Protein AF-W5TNB8-F1 (afdb_monomer_lite)

Foldseek 3Di:
DDDDPPCPPVNVVVVVVVLCCCQPNPVVVQLVALDPCSLVSQCVVCVVPDPPVVSNVSSQVSNCSNPVDGPVVSVVVVVVVVVVVPDDDDD

Structure (mmCIF, N/CA/C/O backbone):
data_AF-W5TNB8-F1
#
_entry.id   AF-W5TNB8-F1
#
loop_
_atom_site.group_PDB
_atom_site.id
_atom_site.type_symbol
_atom_site.label_atom_id
_atom_site.label_alt_id
_atom_site.label_comp_id
_atom_site.label_asym_id
_atom_site.label_entity_id
_atom_site.label_seq_id
_atom_site.pdbx_PDB_ins_code
_atom_site.Cartn_x
_atom_site.Cartn_y
_atom_site.Cartn_z
_atom_site.occupancy
_atom_site.B_iso_or_equiv
_atom_site.auth_seq_id
_at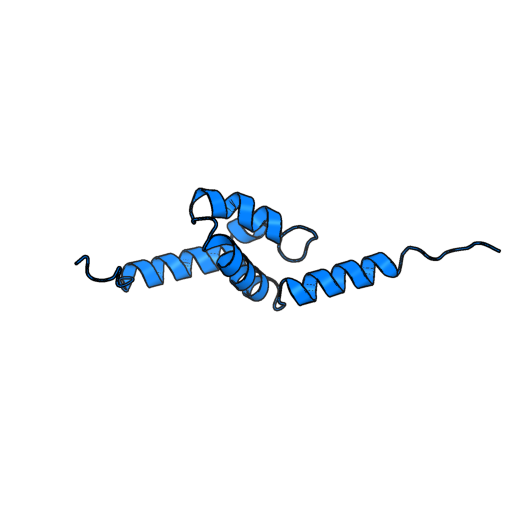om_site.auth_comp_id
_atom_site.auth_asym_id
_atom_site.auth_atom_id
_atom_site.pdbx_PDB_model_num
ATOM 1 N N . MET A 1 1 ? 27.492 9.892 -19.481 1.00 33.53 1 MET A N 1
ATOM 2 C CA . MET A 1 1 ? 26.645 10.495 -18.432 1.00 33.53 1 MET A CA 1
ATOM 3 C C . MET A 1 1 ? 25.206 10.278 -18.864 1.00 33.53 1 MET A C 1
ATOM 5 O O . MET A 1 1 ? 24.807 10.889 -19.843 1.00 33.53 1 MET A O 1
ATOM 9 N N . VAL A 1 2 ? 24.492 9.313 -18.274 1.00 37.28 2 VAL A N 1
ATOM 10 C CA . VAL A 1 2 ? 23.077 9.085 -18.614 1.00 37.28 2 VAL A CA 1
ATOM 11 C C . VAL A 1 2 ? 22.281 10.236 -18.004 1.00 37.28 2 VAL A C 1
ATOM 13 O O . VAL A 1 2 ? 22.315 10.439 -16.791 1.00 37.28 2 VAL A O 1
ATOM 16 N N . ALA A 1 3 ? 21.678 11.045 -18.875 1.00 38.91 3 ALA A N 1
ATOM 17 C CA . ALA A 1 3 ? 20.717 12.070 -18.502 1.00 38.91 3 ALA A CA 1
ATOM 18 C C . ALA A 1 3 ? 19.540 11.401 -17.785 1.00 38.91 3 ALA A C 1
ATOM 20 O O . ALA A 1 3 ? 19.177 10.269 -18.107 1.00 38.91 3 ALA A O 1
ATOM 21 N N . GLY A 1 4 ? 19.035 12.085 -16.761 1.00 41.06 4 GLY A N 1
ATOM 22 C CA . GLY A 1 4 ? 18.039 11.576 -15.833 1.00 41.06 4 GLY A CA 1
ATOM 23 C C . GLY A 1 4 ? 16.845 10.941 -16.533 1.00 41.06 4 GLY A C 1
ATOM 24 O O . GLY A 1 4 ? 16.441 11.335 -17.619 1.00 41.06 4 GLY A O 1
ATOM 25 N N . GLN A 1 5 ? 16.272 9.944 -15.872 1.00 50.66 5 GLN A N 1
ATOM 26 C CA . GLN A 1 5 ? 14.968 9.411 -16.220 1.00 50.66 5 GLN A CA 1
ATOM 27 C C . GLN A 1 5 ? 13.922 10.479 -15.872 1.00 50.66 5 GLN A C 1
ATOM 29 O O . GLN A 1 5 ? 13.348 10.488 -14.786 1.00 50.66 5 GLN A O 1
ATOM 34 N N . GLU A 1 6 ? 13.761 11.451 -16.765 1.00 43.31 6 GLU A N 1
ATOM 35 C CA . GLU A 1 6 ? 12.679 12.427 -16.749 1.00 43.31 6 GLU A CA 1
ATOM 36 C C . GLU A 1 6 ? 11.392 11.634 -16.970 1.00 43.31 6 GLU A C 1
ATOM 38 O O . GLU A 1 6 ? 11.123 11.156 -18.070 1.00 43.31 6 GLU A O 1
ATOM 43 N N . ALA A 1 7 ? 10.647 11.411 -15.882 1.00 46.34 7 ALA A N 1
ATOM 44 C CA . ALA A 1 7 ? 9.324 10.808 -15.914 1.00 46.34 7 ALA A CA 1
ATOM 45 C C . ALA A 1 7 ? 8.500 11.541 -16.977 1.00 46.34 7 ALA A C 1
ATOM 47 O O . ALA A 1 7 ? 8.102 12.693 -16.780 1.00 46.34 7 ALA A O 1
ATOM 48 N N . SER A 1 8 ? 8.298 10.908 -18.134 1.00 48.59 8 SER A N 1
ATOM 49 C CA . SER A 1 8 ? 7.585 11.556 -19.223 1.00 48.59 8 SER A CA 1
ATOM 50 C C . SER A 1 8 ? 6.144 11.816 -18.770 1.00 48.59 8 SER A C 1
ATOM 52 O O . SER A 1 8 ? 5.591 11.056 -17.971 1.00 48.59 8 SER A O 1
ATOM 54 N N . PRO A 1 9 ? 5.465 12.855 -19.279 1.00 51.47 9 PRO A N 1
ATOM 55 C CA . PRO A 1 9 ? 4.078 13.145 -18.902 1.00 51.47 9 PRO A CA 1
ATOM 56 C C . PRO A 1 9 ? 3.109 11.973 -19.175 1.00 51.47 9 PRO A C 1
ATOM 58 O O . PRO A 1 9 ? 2.035 11.907 -18.575 1.00 51.47 9 PRO A O 1
ATOM 61 N N . GLY A 1 10 ? 3.484 11.027 -20.048 1.00 51.53 10 GLY A N 1
ATOM 62 C CA . GLY A 1 10 ? 2.790 9.747 -20.235 1.00 51.53 10 GLY A CA 1
ATOM 63 C C . GLY A 1 10 ? 3.002 8.742 -19.092 1.00 51.53 10 GLY A C 1
ATOM 64 O O . GLY A 1 10 ? 2.050 8.061 -18.701 1.00 51.53 10 GLY A O 1
ATOM 65 N N . ASP A 1 11 ? 4.199 8.699 -18.504 1.00 54.88 11 ASP A N 1
ATOM 66 C CA . ASP A 1 11 ? 4.518 7.882 -17.327 1.00 54.88 11 ASP A CA 1
ATOM 67 C C . ASP A 1 11 ? 3.830 8.427 -16.079 1.00 54.88 11 ASP A C 1
ATOM 69 O O . ASP A 1 11 ? 3.293 7.652 -15.290 1.00 54.88 11 ASP A O 1
ATOM 73 N N . ALA A 1 12 ? 3.747 9.754 -15.932 1.00 56.56 12 ALA A N 1
ATOM 74 C CA . ALA A 1 12 ? 3.022 10.391 -14.832 1.00 56.56 12 ALA A CA 1
ATOM 75 C C . ALA A 1 12 ? 1.527 10.019 -14.844 1.00 56.56 12 ALA A C 1
ATOM 77 O O . ALA A 1 12 ? 1.008 9.521 -13.846 1.00 56.56 12 ALA A O 1
ATOM 78 N N . ARG A 1 13 ? 0.849 10.127 -15.999 1.00 60.56 13 ARG A N 1
ATOM 79 C CA . ARG A 1 13 ? -0.569 9.726 -16.128 1.00 60.56 13 ARG A CA 1
ATOM 80 C C . ARG A 1 13 ? -0.782 8.225 -15.943 1.00 60.56 13 ARG A C 1
ATOM 82 O O . ARG A 1 13 ? -1.810 7.807 -15.408 1.00 60.56 13 ARG A O 1
ATOM 89 N N . SER A 1 14 ? 0.160 7.406 -16.404 1.00 64.19 14 SER A N 1
ATOM 90 C CA . SER A 1 14 ? 0.115 5.953 -16.201 1.00 64.19 14 SER A CA 1
ATOM 91 C C . SER A 1 14 ? 0.300 5.606 -14.724 1.00 64.19 14 SER A C 1
ATOM 93 O O . SER A 1 14 ? -0.433 4.775 -14.190 1.00 64.19 14 SER A O 1
ATOM 95 N N . THR A 1 15 ? 1.183 6.328 -14.036 1.00 71.94 15 THR A N 1
ATOM 96 C CA . THR A 1 15 ? 1.401 6.220 -12.592 1.00 71.94 15 THR A CA 1
ATOM 97 C C . THR A 1 15 ? 0.162 6.655 -11.819 1.00 71.94 15 THR A C 1
ATOM 99 O O . THR A 1 15 ? -0.295 5.910 -10.963 1.00 71.94 15 THR A O 1
ATOM 102 N N . GLU A 1 16 ? -0.472 7.781 -12.150 1.00 76.06 16 GLU A N 1
ATOM 103 C CA . GLU A 1 16 ? -1.715 8.221 -11.494 1.00 76.06 16 GLU A CA 1
ATOM 104 C C . GLU A 1 16 ? -2.862 7.213 -11.651 1.00 76.06 16 GLU A C 1
ATOM 106 O O . GLU A 1 16 ? -3.622 6.973 -10.708 1.00 76.06 16 GLU A O 1
ATOM 111 N N . ARG A 1 17 ? -2.980 6.581 -12.825 1.00 80.88 17 ARG A N 1
ATOM 112 C CA . ARG A 1 17 ? -3.964 5.511 -13.057 1.00 80.88 17 ARG A CA 1
ATOM 113 C C . ARG A 1 17 ? -3.684 4.289 -12.193 1.00 80.88 17 ARG A C 1
ATOM 115 O O . ARG A 1 17 ? -4.621 3.744 -11.611 1.00 80.88 17 ARG A O 1
ATOM 122 N N . LEU A 1 18 ? -2.420 3.884 -12.079 1.00 80.38 18 LEU A N 1
ATOM 123 C CA . LEU A 1 18 ? -2.009 2.802 -11.184 1.00 80.38 18 LEU A CA 1
ATOM 124 C C . LEU A 1 18 ? -2.295 3.168 -9.726 1.00 80.38 18 LEU A C 1
ATOM 126 O O . LEU A 1 18 ? -2.871 2.360 -9.003 1.00 80.38 18 LEU A O 1
ATOM 130 N N . MET A 1 19 ? -1.990 4.402 -9.321 1.00 82.69 19 MET A N 1
ATOM 131 C CA . MET A 1 19 ? -2.264 4.888 -7.970 1.00 82.69 19 MET A CA 1
ATOM 132 C C . MET A 1 19 ? -3.752 4.796 -7.640 1.00 82.69 19 MET A C 1
ATOM 134 O O . MET A 1 19 ? -4.125 4.271 -6.597 1.00 82.69 19 MET A O 1
ATOM 138 N N . LYS A 1 20 ? -4.619 5.236 -8.556 1.00 85.31 20 LYS A N 1
ATOM 139 C CA . LYS A 1 20 ? -6.072 5.139 -8.381 1.00 85.31 20 LYS A CA 1
ATOM 140 C C . LYS A 1 20 ? -6.560 3.687 -8.366 1.00 85.31 20 LYS A C 1
ATOM 142 O O . LYS A 1 20 ? -7.403 3.328 -7.551 1.00 85.31 20 LYS A O 1
ATOM 147 N N . TYR A 1 21 ? -6.017 2.833 -9.233 1.00 87.00 21 TYR A N 1
ATOM 148 C CA . TYR A 1 21 ? -6.367 1.412 -9.284 1.00 87.00 21 TYR A CA 1
ATOM 149 C C . TYR A 1 21 ? -6.018 0.668 -7.984 1.00 87.00 21 TYR A C 1
ATOM 151 O O . TYR A 1 21 ? -6.802 -0.167 -7.525 1.00 87.00 21 TYR A O 1
ATOM 159 N N . TRP A 1 22 ? -4.866 0.974 -7.387 1.00 87.88 22 TRP A N 1
ATOM 160 C CA . TRP A 1 22 ? -4.403 0.339 -6.154 1.00 87.88 22 TRP A CA 1
ATOM 161 C C . TRP A 1 22 ? -4.961 0.985 -4.881 1.00 87.88 22 TRP A C 1
ATOM 163 O O . TRP A 1 22 ? -5.105 0.281 -3.887 1.00 87.88 22 TRP A O 1
ATOM 173 N N . ALA A 1 23 ? -5.319 2.272 -4.900 1.00 87.12 23 ALA A N 1
ATOM 174 C CA . ALA A 1 23 ? -5.938 2.949 -3.757 1.00 87.12 23 ALA A CA 1
ATOM 175 C C . ALA A 1 23 ? -7.459 2.733 -3.677 1.00 87.12 23 ALA A C 1
ATOM 177 O O . ALA A 1 23 ? -7.983 2.489 -2.597 1.00 87.12 23 ALA A O 1
ATOM 178 N N . GLU A 1 24 ? -8.169 2.778 -4.810 1.00 85.12 24 GLU A N 1
ATOM 179 C CA . GLU A 1 24 ? -9.645 2.788 -4.846 1.00 85.12 24 GLU A CA 1
ATOM 180 C C . GLU A 1 24 ? -10.246 1.721 -5.784 1.00 85.12 24 GLU A C 1
ATOM 182 O O . GLU A 1 24 ? -11.441 1.438 -5.735 1.00 85.12 24 GLU A O 1
ATOM 187 N N . GLY A 1 25 ? -9.444 1.139 -6.681 1.00 85.19 25 GLY A N 1
ATOM 188 C CA . GLY A 1 25 ? -9.909 0.200 -7.705 1.00 85.19 25 GLY A CA 1
ATOM 189 C C . GLY A 1 25 ? -9.876 -1.272 -7.283 1.00 85.19 25 GLY A C 1
ATOM 190 O O . GLY A 1 25 ? -9.820 -1.630 -6.111 1.00 85.19 25 GLY A O 1
ATOM 191 N N . ALA A 1 26 ? -9.860 -2.175 -8.267 1.00 86.81 26 ALA A N 1
ATOM 192 C CA . ALA A 1 26 ? -9.804 -3.613 -7.993 1.00 86.81 26 ALA A CA 1
ATOM 193 C C . ALA A 1 26 ? -8.512 -4.038 -7.264 1.00 86.81 26 ALA A C 1
ATOM 195 O O . ALA A 1 26 ? -8.513 -5.039 -6.550 1.00 86.81 26 ALA A O 1
ATOM 196 N N . GLY A 1 27 ? -7.421 -3.276 -7.408 1.00 83.94 27 GLY A N 1
ATOM 197 C CA . GLY A 1 27 ? -6.193 -3.484 -6.640 1.00 83.94 27 GLY A CA 1
ATOM 198 C C . GLY A 1 27 ? -6.385 -3.203 -5.148 1.00 83.94 27 GLY A C 1
ATOM 199 O O . GLY A 1 27 ? -5.911 -3.972 -4.316 1.00 83.94 27 GLY A O 1
ATOM 200 N N . ALA A 1 28 ? -7.160 -2.172 -4.811 1.00 87.88 28 ALA A N 1
ATOM 201 C CA . ALA A 1 28 ? -7.491 -1.809 -3.434 1.00 87.88 28 ALA A CA 1
ATOM 202 C C . ALA A 1 28 ? -8.251 -2.921 -2.705 1.00 87.88 28 ALA A C 1
ATOM 204 O O . ALA A 1 28 ? -7.966 -3.228 -1.549 1.00 87.88 28 ALA A O 1
ATOM 205 N N . VAL A 1 29 ? -9.173 -3.583 -3.410 1.00 88.00 29 VAL A N 1
ATOM 206 C CA . VAL A 1 29 ? -9.935 -4.720 -2.874 1.00 88.00 29 VAL A CA 1
ATOM 207 C C . VAL A 1 29 ? -9.024 -5.911 -2.567 1.00 88.00 29 VAL A C 1
ATOM 209 O O . VAL A 1 29 ? -9.244 -6.598 -1.576 1.00 88.00 29 VAL A O 1
ATOM 212 N N . LYS A 1 30 ? -7.975 -6.143 -3.370 1.00 86.81 30 LYS A N 1
ATOM 213 C CA . LYS A 1 30 ? -6.987 -7.208 -3.107 1.00 86.81 30 LYS A CA 1
ATOM 214 C C . LYS A 1 30 ? -6.128 -6.911 -1.880 1.00 86.81 30 LYS A C 1
ATOM 216 O O . LYS A 1 30 ? -5.800 -7.823 -1.128 1.00 86.81 30 LYS A O 1
ATOM 221 N N . ILE A 1 31 ? -5.768 -5.644 -1.685 1.00 89.19 31 ILE A N 1
ATOM 222 C CA . ILE A 1 31 ? -4.995 -5.194 -0.523 1.00 89.19 31 ILE A CA 1
ATOM 223 C C . ILE A 1 31 ? -5.867 -5.167 0.741 1.00 89.19 31 ILE A C 1
ATOM 225 O O . ILE A 1 31 ? -5.366 -5.433 1.828 1.00 89.19 31 ILE A O 1
ATOM 229 N N . GLN A 1 32 ? -7.169 -4.904 0.591 1.00 88.50 32 GLN A N 1
ATOM 230 C CA . GLN A 1 32 ? -8.139 -4.725 1.675 1.00 88.50 32 GLN A CA 1
ATOM 231 C C . GLN A 1 32 ? -7.694 -3.633 2.657 1.00 88.50 32 GLN A C 1
ATOM 233 O O . GLN A 1 32 ? -7.473 -3.893 3.840 1.00 88.50 32 GLN A O 1
ATOM 238 N N . TRP A 1 33 ? -7.541 -2.408 2.157 1.00 86.12 33 TRP A N 1
ATOM 239 C CA . TRP A 1 33 ? -7.169 -1.252 2.974 1.00 86.12 33 TRP A CA 1
ATOM 240 C C . TRP A 1 33 ? -8.049 -1.096 4.220 1.00 86.12 33 TRP A C 1
ATOM 242 O O . TRP A 1 33 ? -9.258 -1.331 4.165 1.00 86.12 33 TRP A O 1
ATOM 252 N N . GLY A 1 34 ? -7.442 -0.702 5.342 1.00 81.12 34 GLY A N 1
ATOM 253 C CA . GLY A 1 34 ? -8.162 -0.562 6.610 1.00 81.12 34 GLY A CA 1
ATOM 254 C C . GLY A 1 34 ? -8.261 -1.870 7.401 1.00 81.12 34 GLY A C 1
ATOM 255 O O . GLY A 1 34 ? -9.026 -1.953 8.362 1.00 81.12 34 GLY A O 1
ATOM 256 N N . THR A 1 35 ? -7.513 -2.907 7.006 1.00 84.31 35 THR A N 1
ATOM 257 C CA . THR A 1 35 ? -7.469 -4.180 7.735 1.00 84.31 35 THR A CA 1
ATOM 258 C C . THR A 1 35 ? -6.041 -4.527 8.153 1.00 84.31 35 THR A C 1
ATOM 260 O O . THR A 1 35 ? -5.094 -4.216 7.430 1.00 84.31 35 THR A O 1
ATOM 263 N N . PRO A 1 36 ? -5.850 -5.194 9.308 1.00 80.50 36 PRO A N 1
ATOM 264 C CA . PRO A 1 36 ? -4.516 -5.520 9.795 1.00 80.50 36 PRO A CA 1
ATOM 265 C C . PRO A 1 36 ? -3.686 -6.252 8.735 1.00 80.50 36 PRO A C 1
ATOM 267 O O . PRO A 1 36 ? -4.099 -7.280 8.202 1.00 80.50 36 PRO A O 1
ATOM 270 N N . GLY A 1 37 ? -2.513 -5.703 8.420 1.00 83.38 37 GLY A N 1
ATOM 271 C CA . GLY A 1 37 ? -1.602 -6.266 7.422 1.00 83.38 37 GLY A CA 1
ATOM 272 C C . GLY A 1 37 ? -1.890 -5.878 5.967 1.00 83.38 37 GLY A C 1
ATOM 273 O O . GLY A 1 37 ? -1.330 -6.492 5.057 1.00 83.38 37 GLY A O 1
ATOM 274 N N . ASP A 1 38 ? -2.732 -4.871 5.708 1.00 86.19 38 ASP A N 1
ATOM 275 C CA . ASP A 1 38 ? -2.876 -4.266 4.371 1.00 86.19 38 ASP A CA 1
ATOM 276 C C . ASP A 1 38 ? -1.526 -3.824 3.772 1.00 86.19 38 ASP A C 1
ATOM 278 O O . ASP A 1 38 ? -1.223 -4.169 2.631 1.00 86.19 38 ASP A O 1
ATOM 282 N N . TRP A 1 39 ? -0.647 -3.219 4.570 1.00 85.88 39 TRP A N 1
ATOM 283 C CA . TRP A 1 39 ? 0.675 -2.783 4.130 1.00 85.88 39 TRP A CA 1
ATOM 284 C C . TRP A 1 39 ? 1.532 -3.935 3.592 1.00 85.88 39 TRP A C 1
ATOM 286 O O . TRP A 1 39 ? 2.106 -3.831 2.509 1.00 85.88 39 TRP A O 1
ATOM 296 N N . TYR A 1 40 ? 1.565 -5.073 4.290 1.00 88.81 40 TYR A N 1
ATOM 297 C CA . TYR A 1 40 ? 2.327 -6.245 3.844 1.00 88.81 40 TYR A CA 1
ATOM 298 C C . TYR A 1 40 ? 1.772 -6.828 2.542 1.00 88.81 40 TYR A C 1
ATOM 300 O O . TYR A 1 40 ? 2.546 -7.230 1.673 1.00 88.81 40 TYR A O 1
ATOM 308 N N . ARG A 1 41 ? 0.444 -6.836 2.369 1.00 90.94 41 ARG A N 1
ATOM 309 C CA . ARG A 1 41 ? -0.189 -7.262 1.109 1.00 90.94 41 ARG A CA 1
ATOM 310 C C . ARG A 1 41 ? 0.120 -6.301 -0.029 1.00 90.94 41 ARG A C 1
ATOM 312 O O . ARG A 1 41 ? 0.399 -6.760 -1.133 1.00 90.94 41 ARG A O 1
ATOM 319 N N . CYS A 1 42 ? 0.135 -4.996 0.240 1.00 89.38 42 CYS A N 1
ATOM 320 C CA . CYS A 1 42 ? 0.562 -4.004 -0.739 1.00 89.38 42 CYS A CA 1
ATOM 321 C C . CYS A 1 42 ? 2.002 -4.268 -1.192 1.00 89.38 42 CYS A C 1
ATOM 323 O O . CYS A 1 42 ? 2.244 -4.392 -2.389 1.00 89.38 42 CYS A O 1
ATOM 325 N N . VAL A 1 43 ? 2.944 -4.437 -0.259 1.00 90.31 43 VAL A N 1
ATOM 326 C CA . VAL A 1 43 ? 4.350 -4.712 -0.597 1.00 90.31 43 VAL A CA 1
ATOM 327 C C . VAL A 1 43 ? 4.494 -6.030 -1.364 1.00 90.31 43 VAL A C 1
ATOM 329 O O . VAL A 1 43 ? 5.234 -6.078 -2.341 1.00 90.31 43 VAL A O 1
ATOM 332 N N . ALA A 1 44 ? 3.756 -7.079 -0.995 1.00 90.44 44 ALA A N 1
ATOM 333 C CA . ALA A 1 44 ? 3.798 -8.363 -1.695 1.00 90.44 44 ALA A CA 1
ATOM 334 C C . ALA A 1 44 ? 3.234 -8.299 -3.127 1.00 90.44 44 ALA A C 1
ATOM 336 O O . ALA A 1 44 ? 3.771 -8.940 -4.031 1.00 90.44 44 ALA A O 1
ATOM 337 N N . GLU A 1 45 ? 2.158 -7.542 -3.358 1.00 88.81 45 GLU A N 1
ATOM 338 C CA . GLU A 1 45 ? 1.555 -7.410 -4.688 1.00 88.81 45 GLU A CA 1
ATOM 339 C C . GLU A 1 45 ? 2.307 -6.414 -5.578 1.00 88.81 45 GLU A C 1
ATOM 341 O O . GLU A 1 45 ? 2.597 -6.726 -6.734 1.00 88.81 45 GLU A O 1
ATOM 346 N N . LEU A 1 46 ? 2.660 -5.237 -5.052 1.00 85.56 46 LEU A N 1
ATOM 347 C CA . LEU A 1 46 ? 3.351 -4.195 -5.815 1.00 85.56 4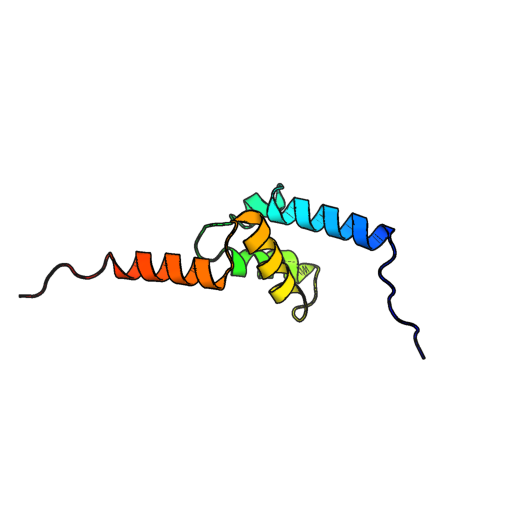6 LEU A CA 1
ATOM 348 C C . LEU A 1 46 ? 4.854 -4.455 -5.931 1.00 85.56 46 LEU A C 1
ATOM 350 O O . LEU A 1 46 ? 5.450 -4.038 -6.921 1.00 85.56 46 LEU A O 1
ATOM 354 N N . GLY A 1 47 ? 5.463 -5.180 -4.991 1.00 85.94 47 GLY A N 1
ATOM 355 C CA . GLY A 1 47 ? 6.889 -5.531 -5.022 1.00 85.94 47 GLY A CA 1
ATOM 356 C C . GLY A 1 47 ? 7.271 -6.415 -6.211 1.00 85.94 47 GLY A C 1
ATOM 357 O O . GLY A 1 47 ? 8.429 -6.466 -6.605 1.00 85.94 47 GLY A O 1
ATOM 358 N N . LYS A 1 48 ? 6.286 -7.055 -6.858 1.00 83.69 48 LYS A N 1
ATOM 359 C CA . LYS A 1 48 ? 6.470 -7.781 -8.126 1.00 83.69 48 LYS A CA 1
ATOM 360 C C . LYS A 1 48 ? 6.802 -6.850 -9.300 1.00 83.69 48 LYS A C 1
ATOM 362 O O . LYS A 1 48 ? 7.340 -7.308 -10.303 1.00 83.69 48 LYS A O 1
ATOM 367 N N . TYR A 1 49 ? 6.438 -5.572 -9.196 1.00 82.19 49 TYR A N 1
ATOM 368 C CA . TYR A 1 49 ? 6.506 -4.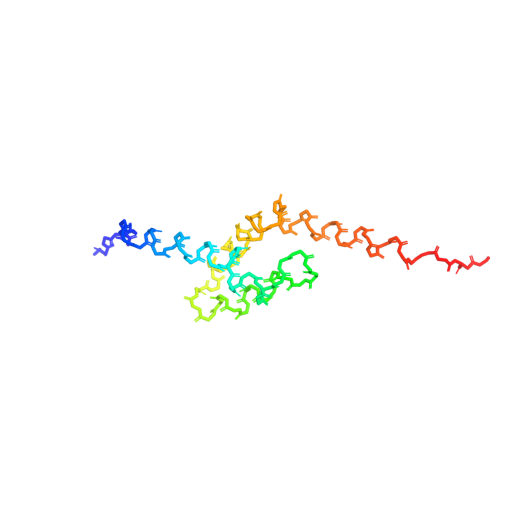594 -10.287 1.00 82.19 49 TYR A CA 1
ATOM 369 C C . TYR A 1 49 ? 7.363 -3.372 -9.947 1.00 82.19 49 TYR A C 1
ATOM 371 O O . TYR A 1 49 ? 7.883 -2.717 -10.846 1.00 82.19 49 TYR A O 1
ATOM 379 N N . VAL A 1 50 ? 7.491 -3.049 -8.661 1.00 81.12 50 VAL A N 1
ATOM 380 C CA . VAL A 1 50 ? 8.197 -1.875 -8.146 1.00 81.12 50 VAL A CA 1
ATOM 381 C C . VAL A 1 50 ? 9.354 -2.356 -7.272 1.00 81.12 50 VAL A C 1
ATOM 383 O O . VAL A 1 50 ? 9.143 -3.239 -6.443 1.00 81.12 50 VAL A O 1
ATOM 386 N N . PRO A 1 51 ? 10.563 -1.787 -7.409 1.00 81.81 51 PRO A N 1
ATOM 387 C CA . PRO A 1 51 ? 11.699 -2.192 -6.592 1.00 81.81 51 PRO A CA 1
ATOM 388 C C . PRO A 1 51 ? 11.442 -1.954 -5.098 1.00 81.81 51 PRO A C 1
ATOM 390 O O . PRO A 1 51 ? 10.828 -0.955 -4.710 1.00 81.81 51 PRO A O 1
ATOM 393 N N . ASP A 1 52 ? 11.992 -2.829 -4.252 1.00 76.69 52 ASP A N 1
ATOM 394 C CA . ASP A 1 52 ? 11.874 -2.781 -2.786 1.00 76.69 52 ASP A CA 1
ATOM 395 C C . ASP A 1 52 ? 12.224 -1.423 -2.162 1.00 76.69 52 ASP A C 1
ATOM 397 O O . ASP A 1 52 ? 11.661 -1.035 -1.134 1.00 76.69 52 ASP A O 1
ATOM 401 N N . SER A 1 53 ? 13.143 -0.680 -2.785 1.00 80.44 53 SER A N 1
ATOM 402 C CA . SER A 1 53 ? 13.549 0.656 -2.341 1.00 80.44 53 SER A CA 1
ATOM 403 C C . SER A 1 53 ? 12.448 1.709 -2.495 1.00 80.44 53 SER A C 1
ATOM 405 O O . SER A 1 53 ? 12.452 2.697 -1.766 1.00 80.44 53 SER A O 1
ATOM 407 N N . GLN A 1 54 ? 11.501 1.505 -3.414 1.00 80.00 54 GLN A N 1
ATOM 408 C CA . GLN A 1 54 ? 10.427 2.453 -3.724 1.00 80.00 54 GLN A CA 1
ATOM 409 C C . GLN A 1 54 ? 9.050 1.949 -3.282 1.00 80.00 54 GLN A C 1
ATOM 411 O O . GLN A 1 54 ? 8.204 2.754 -2.889 1.00 80.00 54 GLN A O 1
ATOM 416 N N . VAL A 1 55 ? 8.823 0.630 -3.291 1.00 85.62 55 VAL A N 1
ATOM 417 C CA . VAL A 1 55 ? 7.510 0.034 -2.993 1.00 85.62 55 VAL A CA 1
ATOM 418 C C . VAL A 1 55 ? 7.002 0.392 -1.595 1.00 85.62 55 VAL A C 1
ATOM 420 O O . VAL A 1 55 ? 5.810 0.618 -1.416 1.00 85.62 55 VAL A O 1
ATOM 423 N N . LYS A 1 56 ? 7.897 0.510 -0.606 1.00 85.00 56 LYS A N 1
ATOM 424 C CA . LYS A 1 56 ? 7.519 0.821 0.781 1.00 85.00 56 LYS A CA 1
ATOM 425 C C . LYS A 1 56 ? 6.903 2.214 0.900 1.00 85.00 56 LYS A C 1
ATOM 427 O O . LYS A 1 56 ? 5.808 2.346 1.436 1.00 85.00 56 LYS A O 1
ATOM 432 N N . GLY A 1 57 ? 7.572 3.224 0.341 1.00 84.38 57 GLY A N 1
ATOM 433 C CA . GLY A 1 57 ? 7.055 4.595 0.316 1.00 84.38 57 GLY A CA 1
ATOM 434 C C . GLY A 1 57 ? 5.814 4.725 -0.568 1.00 84.38 57 GLY A C 1
ATOM 435 O O . GLY A 1 57 ? 4.881 5.450 -0.233 1.00 84.38 57 GLY A O 1
ATOM 436 N N . LEU A 1 58 ? 5.751 3.976 -1.670 1.00 85.38 58 LEU A N 1
ATOM 437 C CA . LEU A 1 58 ? 4.567 3.921 -2.526 1.00 85.38 58 LEU A CA 1
ATOM 438 C C . LEU A 1 58 ? 3.341 3.363 -1.784 1.00 85.38 58 LEU A C 1
ATOM 440 O O . LEU A 1 58 ? 2.266 3.956 -1.841 1.00 85.38 58 LEU A O 1
ATOM 444 N N . CYS A 1 59 ? 3.504 2.252 -1.064 1.00 87.38 59 CYS A N 1
ATOM 445 C CA . CYS A 1 59 ? 2.433 1.633 -0.288 1.00 87.38 59 CYS A CA 1
ATOM 446 C C . CYS A 1 59 ? 1.931 2.527 0.848 1.00 87.38 59 CYS A C 1
ATOM 448 O O . CYS A 1 59 ? 0.739 2.513 1.134 1.00 87.38 59 CYS A O 1
ATOM 450 N N . GLU A 1 60 ? 2.801 3.332 1.453 1.00 86.81 60 GLU A N 1
ATOM 451 C CA . GLU A 1 60 ? 2.410 4.308 2.473 1.00 86.81 60 GLU A CA 1
ATOM 452 C C . GLU A 1 60 ? 1.527 5.426 1.895 1.00 86.81 60 GLU A C 1
ATOM 454 O O . GLU A 1 60 ? 0.453 5.701 2.427 1.00 86.81 60 GLU A O 1
ATOM 459 N N . ASN A 1 61 ? 1.904 5.984 0.738 1.00 86.56 61 ASN A N 1
ATOM 460 C CA . ASN A 1 61 ? 1.078 6.970 0.030 1.00 86.56 61 ASN A CA 1
ATOM 461 C C . ASN A 1 61 ? -0.279 6.387 -0.405 1.00 86.56 61 ASN A C 1
ATOM 463 O O . ASN A 1 61 ? -1.310 7.055 -0.332 1.00 86.56 61 ASN A O 1
ATOM 467 N N . LEU A 1 62 ? -0.296 5.133 -0.869 1.00 87.62 62 LEU A N 1
ATOM 468 C CA . LEU A 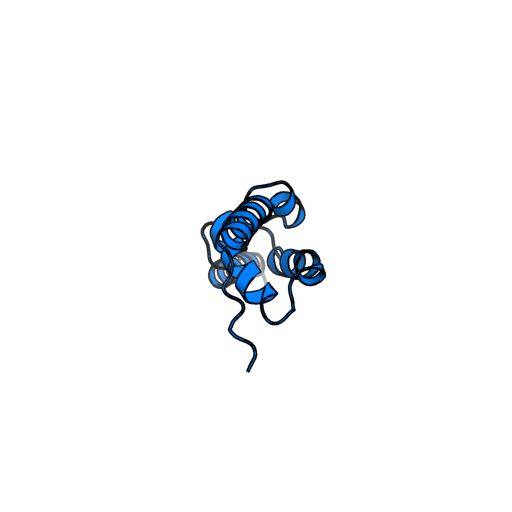1 62 ? -1.533 4.449 -1.255 1.00 87.62 62 LEU A CA 1
ATOM 469 C C . LEU A 1 62 ? -2.432 4.156 -0.054 1.00 87.62 62 LEU A C 1
ATOM 471 O O . LEU A 1 62 ? -3.646 4.323 -0.164 1.00 87.62 62 LEU A O 1
ATOM 475 N N . HIS A 1 63 ? -1.846 3.759 1.076 1.00 86.38 63 HIS A N 1
ATOM 476 C CA . HIS A 1 63 ? -2.570 3.530 2.319 1.00 86.38 63 HIS A CA 1
ATOM 477 C C . HIS A 1 63 ? -3.262 4.809 2.792 1.00 86.38 63 HIS A C 1
ATOM 479 O O . HIS A 1 63 ? -4.462 4.792 3.075 1.00 86.38 63 HIS A O 1
ATOM 485 N N . GLU A 1 64 ? -2.529 5.923 2.833 1.00 85.12 64 GLU A N 1
ATOM 486 C CA . GLU A 1 64 ? -3.082 7.226 3.208 1.00 85.12 64 GLU A CA 1
ATOM 487 C C . GLU A 1 64 ? -4.195 7.655 2.255 1.00 85.12 64 GLU A C 1
ATOM 489 O O . GLU A 1 64 ? -5.269 8.056 2.697 1.00 85.12 64 GLU A O 1
ATOM 494 N N . ARG A 1 65 ? -4.005 7.473 0.947 1.00 84.56 65 ARG A N 1
ATOM 495 C CA . ARG A 1 65 ? -5.035 7.795 -0.045 1.00 84.56 65 ARG A CA 1
ATOM 496 C C . ARG A 1 65 ? -6.298 6.940 0.099 1.00 84.56 65 ARG A C 1
ATOM 498 O O . ARG A 1 65 ? -7.393 7.446 -0.128 1.00 84.56 65 ARG A O 1
ATOM 505 N N . ALA A 1 66 ? -6.155 5.659 0.428 1.00 85.62 66 ALA A N 1
ATOM 506 C CA . ALA A 1 66 ? -7.272 4.721 0.509 1.00 85.62 66 ALA A CA 1
ATOM 507 C C . ALA A 1 66 ? -8.034 4.792 1.841 1.00 85.62 66 ALA A C 1
ATOM 509 O O . ALA A 1 66 ? -9.247 4.596 1.870 1.00 85.62 66 ALA A O 1
ATOM 510 N N . THR A 1 67 ? -7.327 5.048 2.944 1.00 83.12 67 THR A N 1
ATOM 511 C CA . THR A 1 67 ? -7.896 5.037 4.305 1.00 83.12 67 THR A CA 1
ATOM 512 C C . THR A 1 67 ? -8.089 6.431 4.897 1.00 83.12 67 THR A C 1
ATOM 514 O O . THR A 1 67 ? -8.818 6.582 5.876 1.00 83.12 67 THR A O 1
ATOM 517 N N . GLY A 1 68 ? -7.439 7.450 4.331 1.00 81.62 68 GLY A N 1
ATOM 518 C CA . GLY A 1 68 ? -7.354 8.792 4.906 1.00 81.62 68 GLY A CA 1
ATOM 519 C C . GLY A 1 68 ? -6.423 8.893 6.119 1.00 81.62 68 GLY A C 1
ATOM 520 O O . GLY A 1 68 ? -6.449 9.913 6.802 1.00 81.62 68 GLY A O 1
ATOM 521 N N . MET A 1 69 ? -5.644 7.847 6.425 1.00 78.25 69 MET A N 1
ATOM 522 C CA . MET A 1 69 ? -4.735 7.789 7.574 1.00 78.25 69 MET A CA 1
ATOM 523 C C . MET A 1 69 ? -3.372 7.233 7.169 1.00 78.25 69 MET A C 1
ATOM 525 O O . MET A 1 69 ? -3.277 6.313 6.350 1.00 78.25 69 MET A O 1
ATOM 529 N N . THR A 1 70 ? -2.306 7.728 7.793 1.00 75.06 70 THR A N 1
ATOM 530 C CA . THR A 1 70 ? -0.974 7.142 7.596 1.00 75.06 70 THR A CA 1
ATOM 531 C C . THR A 1 70 ? -0.922 5.714 8.144 1.00 75.06 70 THR A C 1
ATOM 533 O O . THR A 1 70 ? -1.633 5.355 9.091 1.00 75.06 70 THR A O 1
ATOM 536 N N . THR A 1 71 ? -0.034 4.879 7.599 1.00 67.75 71 THR A N 1
ATOM 537 C CA . THR A 1 71 ? 0.189 3.514 8.110 1.00 67.75 71 THR A CA 1
ATOM 538 C C . THR A 1 71 ? 0.587 3.517 9.591 1.00 67.75 71 THR A C 1
ATOM 540 O O . THR A 1 71 ? 0.205 2.619 10.347 1.00 67.75 71 THR A O 1
ATOM 543 N N . ALA A 1 72 ? 1.327 4.543 10.029 1.00 66.69 72 ALA A N 1
ATOM 544 C CA . ALA A 1 72 ? 1.739 4.731 11.417 1.00 66.69 72 ALA A CA 1
ATOM 545 C C . ALA A 1 72 ? 0.544 4.994 12.351 1.00 66.69 72 ALA A C 1
ATOM 547 O O . ALA A 1 72 ? 0.431 4.370 13.411 1.00 66.69 72 ALA A O 1
ATOM 548 N N . GLU A 1 73 ? -0.380 5.871 11.952 1.00 66.19 73 GLU A N 1
ATOM 549 C CA . GLU A 1 73 ? -1.609 6.137 12.706 1.00 66.19 73 GLU A CA 1
ATOM 550 C C . GLU A 1 73 ? -2.537 4.925 12.713 1.00 66.19 73 GLU A C 1
ATOM 552 O O . GLU A 1 73 ? -3.058 4.555 13.767 1.00 66.19 73 GLU A O 1
ATOM 557 N N . HIS A 1 74 ? -2.684 4.249 11.573 1.00 63.88 74 HIS A N 1
ATOM 558 C CA . HIS A 1 74 ? -3.516 3.057 11.467 1.00 63.88 74 HIS A CA 1
ATOM 559 C C . HIS A 1 74 ? -2.981 1.904 12.328 1.00 63.88 74 HIS A C 1
ATOM 561 O O . HIS A 1 74 ? -3.741 1.283 13.072 1.00 63.88 74 HIS A O 1
ATOM 567 N N . THR A 1 75 ? -1.663 1.685 12.338 1.00 64.12 75 THR A N 1
ATOM 568 C CA . THR A 1 75 ? -1.017 0.704 13.226 1.00 64.12 75 THR A CA 1
ATOM 569 C C . THR A 1 75 ? -1.233 1.062 14.695 1.00 64.12 75 THR A C 1
ATOM 571 O O . THR A 1 75 ? -1.550 0.192 15.507 1.00 64.12 75 THR A O 1
ATOM 574 N N . LYS A 1 76 ? -1.120 2.347 15.056 1.00 64.94 76 LYS A N 1
ATOM 575 C CA . LYS A 1 76 ? -1.380 2.818 16.423 1.00 64.94 76 LYS A CA 1
ATOM 576 C C . LYS A 1 76 ? -2.838 2.596 16.831 1.00 64.94 76 LYS A C 1
ATOM 578 O O . LYS A 1 76 ? -3.082 2.167 17.957 1.00 64.94 76 LYS A O 1
ATOM 583 N N . LEU A 1 77 ? -3.794 2.832 15.931 1.00 62.22 77 LEU A N 1
ATOM 584 C CA . LEU A 1 77 ? -5.220 2.587 16.164 1.00 62.22 77 LEU A CA 1
ATOM 585 C C . LEU A 1 77 ? -5.538 1.091 16.293 1.00 62.22 77 LEU A C 1
ATOM 587 O O . LEU A 1 77 ? -6.260 0.707 17.214 1.00 62.22 77 LEU A O 1
ATOM 591 N N . ILE A 1 78 ? -4.967 0.241 15.433 1.00 65.31 78 ILE A N 1
ATOM 592 C CA . ILE A 1 78 ? -5.105 -1.220 15.527 1.00 65.31 78 ILE A CA 1
ATOM 593 C C . ILE A 1 78 ? -4.519 -1.724 16.852 1.00 65.31 78 ILE A C 1
ATOM 595 O O . ILE A 1 78 ? -5.201 -2.443 17.583 1.00 65.31 78 ILE A O 1
ATOM 599 N N . ASN A 1 79 ? -3.303 -1.307 17.212 1.00 60.91 79 ASN A N 1
ATOM 600 C CA . ASN A 1 79 ? -2.645 -1.742 18.448 1.00 60.91 79 ASN A CA 1
ATOM 601 C C . ASN A 1 79 ? -3.351 -1.211 19.705 1.00 60.91 79 ASN A C 1
ATOM 603 O O . ASN A 1 79 ? -3.511 -1.947 20.677 1.00 60.91 79 ASN A O 1
ATOM 607 N N . ALA A 1 80 ? -3.851 0.028 19.690 1.00 60.28 80 ALA A N 1
ATOM 608 C CA . ALA A 1 80 ? -4.660 0.564 20.786 1.00 60.28 80 ALA A CA 1
ATOM 609 C C . ALA A 1 80 ? -5.981 -0.207 20.960 1.00 60.28 80 ALA A C 1
ATOM 611 O O . ALA A 1 80 ? -6.439 -0.415 22.086 1.00 60.28 80 ALA A O 1
ATOM 612 N N . LYS A 1 81 ? -6.584 -0.668 19.857 1.00 55.16 81 LYS A N 1
ATOM 613 C CA . LYS A 1 81 ? -7.785 -1.512 19.883 1.00 55.16 81 LYS A CA 1
ATOM 614 C C . LYS A 1 81 ? -7.473 -2.932 20.368 1.00 55.16 81 LYS A C 1
ATOM 616 O O . LYS A 1 81 ? -8.261 -3.481 21.134 1.00 55.16 81 LYS A O 1
ATOM 621 N N . ALA A 1 82 ? -6.314 -3.485 20.005 1.00 55.28 82 ALA A N 1
ATOM 622 C CA . ALA A 1 82 ? -5.834 -4.779 20.493 1.00 55.28 82 ALA A CA 1
ATOM 623 C C . ALA A 1 82 ? -5.578 -4.768 22.013 1.00 55.28 82 ALA A C 1
ATOM 625 O O . ALA A 1 82 ? -5.963 -5.704 22.709 1.00 55.28 82 ALA A O 1
ATOM 626 N N . HIS A 1 83 ? -5.037 -3.673 22.558 1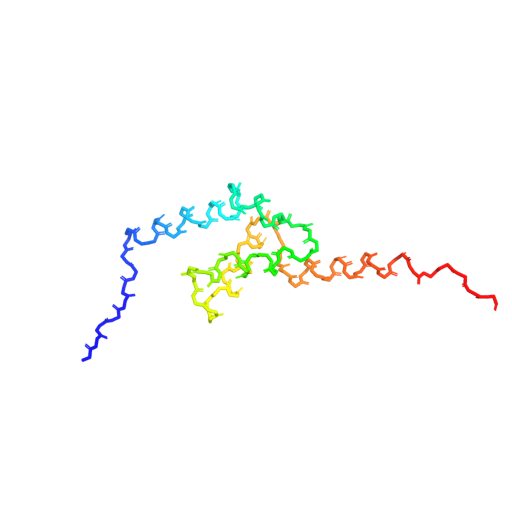.00 50.94 83 HIS A N 1
ATOM 627 C CA . HIS A 1 83 ? -4.818 -3.529 24.002 1.00 50.94 83 HIS A CA 1
ATOM 628 C C . HIS A 1 83 ? -6.100 -3.364 24.835 1.00 50.94 83 HIS A C 1
ATOM 630 O O . HIS A 1 83 ? -6.066 -3.593 26.042 1.00 50.94 83 HIS A O 1
ATOM 636 N N . LYS A 1 84 ? -7.244 -3.005 24.237 1.00 50.81 84 LYS A N 1
ATOM 637 C CA . LYS A 1 84 ? -8.516 -2.890 24.976 1.00 50.81 84 LYS A CA 1
ATOM 638 C C . LYS A 1 84 ? -9.253 -4.217 25.192 1.00 50.81 84 LYS A C 1
ATOM 640 O O . LYS A 1 84 ? -10.228 -4.227 25.935 1.00 50.81 84 LYS A O 1
ATOM 645 N N . HIS A 1 85 ? -8.803 -5.320 24.592 1.00 46.66 85 HIS A N 1
ATOM 646 C CA . HIS A 1 85 ? -9.468 -6.629 24.678 1.00 46.66 85 HIS A CA 1
ATOM 647 C C . HIS A 1 85 ? -8.707 -7.662 25.532 1.00 46.66 85 HIS A C 1
ATOM 649 O O . HIS A 1 85 ? -8.911 -8.862 25.370 1.00 46.66 85 HIS A O 1
ATOM 655 N N . GLY A 1 86 ? -7.834 -7.209 26.440 1.00 49.66 86 GLY A N 1
ATOM 656 C CA . GLY A 1 86 ? -6.962 -8.085 27.229 1.00 49.66 86 GLY A CA 1
ATOM 657 C C . GLY A 1 86 ? -6.655 -7.573 28.633 1.00 49.66 86 GLY A C 1
ATOM 658 O O . GLY A 1 86 ? -5.493 -7.512 29.013 1.00 49.66 86 GLY A O 1
ATOM 659 N N . SER A 1 87 ? -7.676 -7.189 29.400 1.00 49.31 87 SER A N 1
ATOM 660 C CA . SER A 1 87 ? -7.560 -7.166 30.864 1.00 49.31 87 SER A CA 1
ATOM 661 C C . SER A 1 87 ? -8.928 -7.424 31.492 1.00 49.31 87 SER A C 1
ATOM 663 O O . SER A 1 87 ? -9.626 -6.515 31.936 1.00 49.31 87 SER A O 1
ATOM 665 N N . HIS A 1 88 ? -9.354 -8.684 31.423 1.00 46.75 88 HIS A N 1
ATOM 666 C CA . HIS A 1 88 ? -10.374 -9.220 32.312 1.00 46.75 88 HIS A CA 1
ATOM 667 C C . HIS A 1 88 ? -9.653 -10.184 33.253 1.00 46.75 88 HIS A C 1
ATOM 669 O O . HIS A 1 88 ? -9.211 -11.234 32.803 1.00 46.75 88 HIS A O 1
ATOM 675 N N . GLY A 1 89 ? -9.545 -9.777 34.519 1.00 50.72 89 GLY A N 1
ATOM 676 C CA . GLY A 1 89 ? -9.347 -10.645 35.679 1.00 50.72 89 GLY A CA 1
ATOM 677 C C . GLY A 1 89 ? -7.960 -11.259 35.864 1.00 50.72 89 GLY A C 1
ATOM 678 O O . GLY A 1 89 ? -7.568 -12.141 35.116 1.00 50.72 89 GLY A O 1
ATOM 679 N N . ASP A 1 90 ? -7.291 -10.881 36.949 1.00 40.00 90 ASP A N 1
ATOM 680 C CA . ASP A 1 90 ? -6.984 -11.864 37.990 1.00 40.00 90 ASP A CA 1
ATOM 681 C C . ASP A 1 90 ? -6.978 -11.156 39.355 1.00 40.00 90 ASP A C 1
ATOM 683 O O . ASP A 1 90 ? -6.789 -9.936 39.419 1.00 40.00 90 ASP A O 1
ATOM 687 N N . ALA A 1 91 ? -7.358 -11.909 40.381 1.00 45.59 91 ALA A N 1
ATOM 688 C CA . ALA A 1 91 ? -7.936 -11.459 41.646 1.00 45.59 91 ALA A CA 1
ATOM 689 C C . ALA A 1 91 ? -6.901 -11.160 42.741 1.00 45.59 91 ALA A C 1
ATOM 691 O O . ALA A 1 91 ? -5.757 -11.655 42.649 1.00 45.59 91 ALA A O 1
#

Organism: NCBI:txid1415166

Sequence (91 aa):
MVAGQEASPGDARSTERLMKYWAEGAGAVKIQWGTPGDWYRCVAELGKYVPDSQVKGLCENLHERATGMTTAEHTKLINAKAHKHGSHGDA

Secondary structure (DSSP, 8-state):
--------HHHHHHHHHHHHHHHTSHHHHHHTTTSTTHHHHHHHHHTTTS-HHHHHHHHHHHHHHHHSS-HHHHHHHHHHHHHTTS-----

pLDDT: mean 72.47, std 16.57, range [33.53, 90.94]

Radius of gyration: 17.33 Å;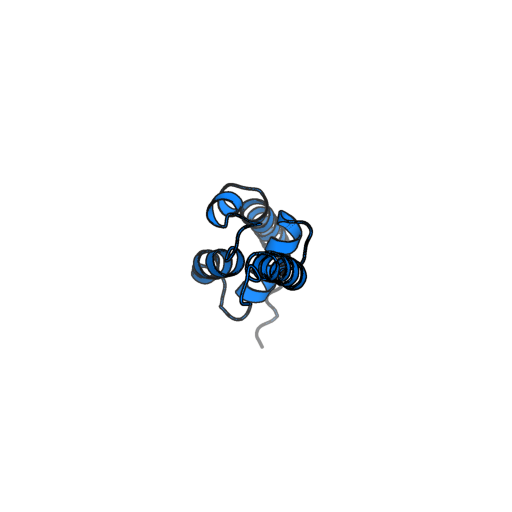 chains: 1; bounding box: 37×25×62 Å